Protein AF-K1SC06-F1 (afdb_monomer_lite)

InterPro domains:
  IPR001264 Glycosyl transferase, family 51 [PF00912] (51-113)
  IPR023346 Lysozyme-like domain superfamily [SSF53955] (53-113)
  IPR036950 Transglycosylase domain [G3DSA:1.10.3810.10] (40-113)
  IPR050396 Glycosyltransferase 51/Transpeptidase [PTHR32282] (53-113)

Organism: NCBI:txid408170

Sequence (113 aa):
MKRIRKFLIRSFALAMLAMLVVGGVLGGFGYKMYRDALAEQPLEEKVAEIRADPDYTTLAEIPEIYLDVVVAVEDHRFEQHFGIDLIAIGRAAWNNLTSWSLREGGSTITQQL

Structure (mmCIF, N/CA/C/O backbone):
data_AF-K1SC06-F1
#
_entry.id   AF-K1SC06-F1
#
loop_
_atom_site.group_PDB
_atom_site.id
_atom_site.type_symbol
_atom_site.label_atom_id
_atom_site.label_alt_id
_atom_site.label_comp_id
_atom_site.label_asym_id
_atom_site.label_entity_id
_atom_site.label_seq_id
_atom_site.pdbx_PDB_ins_code
_atom_site.Cartn_x
_atom_site.Cartn_y
_atom_site.Cartn_z
_atom_site.occupancy
_atom_site.B_iso_or_equiv
_atom_site.auth_seq_id
_atom_site.auth_comp_id
_atom_site.auth_asym_id
_atom_site.auth_atom_id
_atom_site.pdbx_PDB_model_num
ATOM 1 N N . MET A 1 1 ? 36.384 14.275 -26.895 1.00 64.94 1 MET A N 1
ATOM 2 C CA . MET A 1 1 ? 35.327 14.842 -26.016 1.00 64.94 1 MET A CA 1
ATOM 3 C C . MET A 1 1 ? 33.914 14.833 -26.626 1.00 64.94 1 MET A C 1
ATOM 5 O O . MET A 1 1 ? 33.036 14.218 -26.037 1.00 64.94 1 MET A O 1
ATOM 9 N N . LYS A 1 2 ? 33.650 15.424 -27.809 1.00 83.19 2 LYS A N 1
ATOM 10 C CA . LYS A 1 2 ? 32.280 15.487 -28.393 1.00 83.19 2 LYS A CA 1
ATOM 11 C C . LYS A 1 2 ? 31.633 14.118 -28.693 1.00 83.19 2 LYS A C 1
ATOM 13 O O . LYS A 1 2 ? 30.430 13.973 -28.504 1.00 83.19 2 LYS A O 1
ATOM 18 N N . ARG A 1 3 ? 32.411 13.122 -29.145 1.00 88.62 3 ARG A N 1
ATOM 19 C CA . ARG A 1 3 ? 31.917 11.750 -29.403 1.00 88.62 3 ARG A CA 1
ATOM 20 C C . ARG A 1 3 ? 31.528 11.020 -28.110 1.00 88.62 3 ARG A C 1
ATOM 22 O O . ARG A 1 3 ? 30.440 10.467 -28.052 1.00 88.62 3 ARG A O 1
ATOM 29 N N . ILE A 1 4 ? 32.357 11.127 -27.068 1.00 90.06 4 ILE A N 1
ATOM 30 C CA . ILE A 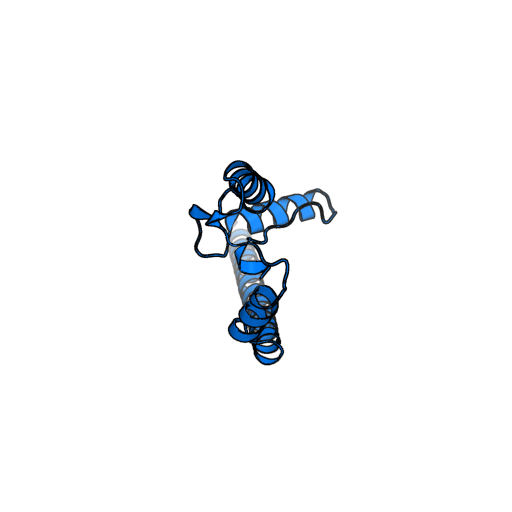1 4 ? 32.093 10.565 -25.731 1.00 90.06 4 ILE A CA 1
ATOM 31 C C . ILE A 1 4 ? 30.830 11.189 -25.126 1.00 90.06 4 ILE A C 1
ATOM 33 O O . ILE A 1 4 ? 29.940 10.470 -24.695 1.00 90.06 4 ILE A O 1
ATOM 37 N N . ARG A 1 5 ? 30.679 12.520 -25.193 1.00 91.69 5 ARG A N 1
ATOM 38 C CA . ARG A 1 5 ? 29.461 13.201 -24.725 1.00 91.69 5 ARG A CA 1
ATOM 39 C C . ARG A 1 5 ? 28.200 12.711 -25.445 1.00 91.69 5 ARG A C 1
ATOM 41 O O . ARG A 1 5 ? 27.192 12.457 -24.804 1.00 91.69 5 ARG A O 1
ATOM 48 N N . LYS A 1 6 ? 28.251 12.562 -26.775 1.00 91.44 6 LYS A N 1
ATOM 49 C CA . LYS A 1 6 ? 27.123 12.021 -27.557 1.00 91.44 6 LYS A CA 1
ATOM 50 C C . LYS A 1 6 ? 26.807 10.573 -27.183 1.00 91.44 6 LYS A C 1
ATOM 52 O O . LYS A 1 6 ? 25.638 10.211 -27.165 1.00 91.44 6 LYS A O 1
ATOM 57 N N . PHE A 1 7 ? 27.827 9.767 -26.901 1.00 94.50 7 PHE A N 1
ATOM 58 C CA . PHE A 1 7 ? 27.651 8.395 -26.437 1.00 94.50 7 PHE A CA 1
ATOM 59 C C . PHE A 1 7 ? 26.956 8.351 -25.068 1.00 94.50 7 PHE A C 1
ATOM 61 O O . PHE A 1 7 ? 25.919 7.709 -24.959 1.00 94.50 7 PHE A O 1
ATOM 68 N N . LEU A 1 8 ? 27.440 9.121 -24.085 1.00 95.38 8 LEU A N 1
ATOM 69 C CA . LEU A 1 8 ? 26.852 9.200 -22.738 1.00 95.38 8 LEU A CA 1
ATOM 70 C C . LEU A 1 8 ? 25.392 9.678 -22.747 1.00 95.38 8 LEU A C 1
ATOM 72 O O . LEU A 1 8 ? 24.544 9.113 -22.065 1.00 95.38 8 LEU A O 1
ATOM 76 N N . ILE A 1 9 ? 25.075 10.701 -23.550 1.00 95.12 9 ILE A N 1
ATOM 77 C CA . ILE A 1 9 ? 23.695 11.198 -23.670 1.00 95.12 9 ILE A CA 1
ATOM 78 C C . ILE A 1 9 ? 22.780 10.117 -24.259 1.00 95.12 9 ILE A C 1
ATOM 80 O O . ILE A 1 9 ? 21.669 9.923 -23.776 1.00 95.12 9 ILE A O 1
ATOM 84 N N . ARG A 1 10 ? 23.241 9.393 -25.287 1.00 95.12 10 ARG A N 1
ATOM 85 C CA . ARG A 1 10 ? 22.459 8.318 -25.916 1.00 95.12 10 ARG A CA 1
ATOM 86 C C . ARG A 1 10 ? 22.252 7.136 -24.977 1.00 95.12 10 ARG A C 1
ATOM 88 O O . ARG A 1 10 ? 21.145 6.615 -24.938 1.00 95.12 10 ARG A O 1
ATOM 95 N N . SER A 1 11 ? 23.274 6.729 -24.221 1.00 95.25 11 SER A N 1
ATOM 96 C CA . SER A 1 11 ? 23.141 5.636 -23.253 1.00 95.25 11 SER A CA 1
ATOM 97 C C . SER A 1 11 ? 22.185 6.001 -22.120 1.00 95.25 11 SER A C 1
ATOM 99 O O . SER A 1 11 ? 21.343 5.188 -21.756 1.00 95.25 11 SER A O 1
ATOM 101 N N . PHE A 1 12 ? 22.258 7.234 -21.608 1.00 96.06 12 PHE A N 1
ATOM 102 C CA . PHE A 1 12 ? 21.318 7.724 -20.599 1.00 96.06 12 PHE A CA 1
ATOM 103 C C . PHE A 1 12 ? 19.880 7.774 -21.131 1.00 96.06 12 PHE A C 1
ATOM 105 O O . PHE A 1 12 ? 18.967 7.267 -20.486 1.00 96.06 12 PHE A O 1
ATOM 112 N N . ALA A 1 13 ? 19.677 8.316 -22.337 1.00 96.19 13 ALA A N 1
ATOM 113 C CA . ALA A 1 13 ? 18.360 8.358 -22.969 1.00 96.19 13 ALA A CA 1
ATOM 114 C C . ALA A 1 13 ? 17.784 6.950 -23.203 1.00 96.19 13 ALA A C 1
ATOM 116 O O . ALA A 1 13 ? 16.602 6.724 -22.955 1.00 96.19 13 ALA A O 1
ATOM 117 N N . LEU A 1 14 ? 18.618 5.992 -23.625 1.00 96.94 14 LEU A N 1
ATOM 118 C CA . LEU A 1 14 ? 18.215 4.594 -23.786 1.00 96.94 14 LEU A CA 1
ATOM 119 C C . LEU A 1 14 ? 17.814 3.965 -22.442 1.00 96.94 14 LEU A C 1
ATOM 121 O O . LEU A 1 14 ? 16.801 3.277 -22.377 1.00 96.94 14 LEU A O 1
ATOM 125 N N . ALA A 1 15 ? 18.569 4.227 -21.372 1.00 96.31 15 ALA A N 1
ATOM 126 C CA . ALA A 1 15 ? 18.247 3.735 -20.033 1.00 96.31 15 ALA A CA 1
ATOM 127 C C . ALA A 1 15 ? 16.926 4.320 -19.506 1.00 96.31 15 ALA A C 1
ATOM 129 O O . ALA A 1 15 ? 16.112 3.587 -18.949 1.00 96.31 15 ALA A O 1
ATOM 130 N N . MET A 1 16 ? 16.672 5.614 -19.730 1.00 96.56 16 MET A N 1
ATOM 131 C CA . MET A 1 16 ? 15.387 6.236 -19.393 1.00 96.56 16 MET A CA 1
ATOM 132 C C . MET A 1 16 ? 14.228 5.643 -20.195 1.00 96.56 16 MET A C 1
ATOM 134 O O . MET A 1 16 ? 13.182 5.353 -19.622 1.00 96.56 16 MET A O 1
ATOM 138 N N . LEU A 1 17 ? 14.415 5.416 -21.498 1.00 97.25 17 LEU A N 1
ATOM 139 C CA . LEU A 1 17 ? 13.404 4.763 -22.329 1.00 97.25 17 LEU A CA 1
ATOM 140 C C . LEU A 1 17 ? 13.113 3.343 -21.832 1.00 97.25 17 LEU A C 1
ATOM 142 O O . LEU A 1 17 ? 11.953 2.966 -21.716 1.00 97.25 17 LEU A O 1
ATOM 146 N N . ALA A 1 18 ? 14.150 2.576 -21.491 1.00 96.69 18 ALA A N 1
ATOM 147 C CA . ALA A 1 18 ? 13.989 1.243 -20.925 1.00 96.69 18 ALA A CA 1
ATOM 148 C C . ALA A 1 18 ? 13.220 1.281 -19.594 1.00 96.69 18 ALA A C 1
ATOM 150 O O . ALA A 1 18 ? 12.289 0.501 -19.421 1.00 96.69 18 ALA A O 1
ATOM 151 N N . MET A 1 19 ? 13.539 2.217 -18.691 1.00 95.38 19 MET A N 1
ATOM 152 C CA . MET A 1 19 ? 12.793 2.403 -17.439 1.00 95.38 19 MET A CA 1
ATOM 153 C C . MET A 1 19 ? 11.323 2.756 -17.680 1.00 95.38 19 MET A C 1
ATOM 155 O O . MET A 1 19 ? 10.458 2.207 -17.005 1.00 95.38 19 MET A O 1
ATOM 159 N N . LEU A 1 20 ? 11.021 3.615 -18.659 1.00 96.69 20 LEU A N 1
ATOM 160 C CA . LEU A 1 20 ? 9.640 3.946 -19.023 1.00 96.69 20 LEU A CA 1
ATOM 161 C C . LEU A 1 20 ? 8.884 2.735 -19.576 1.00 96.69 20 LEU A C 1
ATOM 163 O O . LEU A 1 20 ? 7.739 2.510 -19.196 1.00 96.69 20 LEU A O 1
ATOM 167 N N . VAL A 1 21 ? 9.519 1.936 -20.438 1.00 97.31 21 VAL A N 1
ATOM 168 C CA . VAL A 1 21 ? 8.913 0.713 -20.985 1.00 97.31 21 VAL A CA 1
ATOM 169 C C . VAL A 1 21 ? 8.659 -0.301 -19.873 1.00 97.31 21 VAL A C 1
ATOM 171 O O . VAL A 1 21 ? 7.549 -0.812 -19.765 1.00 97.31 21 VAL A O 1
ATOM 174 N N . VAL A 1 22 ? 9.650 -0.559 -19.016 1.00 96.12 22 VAL A N 1
ATOM 175 C CA . VAL A 1 22 ? 9.506 -1.480 -17.878 1.00 96.12 22 VAL A CA 1
ATOM 176 C C . VAL A 1 22 ? 8.420 -0.990 -16.923 1.00 96.12 22 VAL A C 1
ATOM 178 O O . VAL A 1 22 ? 7.546 -1.769 -16.559 1.00 96.12 22 VAL A O 1
ATOM 181 N N . GLY A 1 23 ? 8.418 0.298 -16.572 1.00 93.94 23 GLY A N 1
ATOM 182 C CA . GLY A 1 23 ? 7.386 0.899 -15.728 1.00 93.94 23 GLY A CA 1
ATOM 183 C C . GLY A 1 23 ? 5.988 0.782 -16.337 1.00 93.94 23 GLY A C 1
ATOM 184 O O . GLY A 1 23 ? 5.049 0.415 -15.637 1.00 93.94 23 GLY A O 1
ATOM 185 N N . GLY A 1 24 ? 5.851 1.009 -17.646 1.00 96.56 24 GLY A N 1
ATOM 186 C CA . GLY A 1 24 ? 4.586 0.838 -18.363 1.00 96.56 24 GLY A CA 1
ATOM 187 C C . GLY A 1 24 ? 4.103 -0.614 -18.387 1.00 96.56 24 GLY A C 1
ATOM 188 O O . GLY A 1 24 ? 2.925 -0.870 -18.152 1.00 96.56 24 GLY A O 1
ATOM 189 N N . VAL A 1 25 ? 5.006 -1.572 -18.613 1.00 96.75 25 VAL A N 1
ATOM 190 C CA . VAL A 1 25 ? 4.692 -3.010 -18.592 1.00 96.75 25 VAL A CA 1
ATOM 191 C C . VAL A 1 25 ? 4.266 -3.454 -17.192 1.00 96.75 25 VAL A C 1
ATOM 193 O O . VAL A 1 25 ? 3.212 -4.070 -17.047 1.00 96.75 25 VAL A O 1
ATOM 196 N N . LEU A 1 26 ? 5.039 -3.107 -16.159 1.00 94.44 26 LEU A N 1
ATOM 197 C CA . LEU A 1 26 ? 4.714 -3.430 -14.767 1.00 94.44 26 LEU A CA 1
ATOM 198 C C . LEU A 1 26 ? 3.403 -2.776 -14.327 1.00 94.44 26 LEU A C 1
ATOM 200 O O . LEU A 1 26 ? 2.573 -3.439 -13.715 1.00 94.44 26 LEU A O 1
ATOM 204 N N . GLY A 1 27 ? 3.183 -1.509 -14.688 1.00 94.31 27 GLY A N 1
ATOM 205 C CA . GLY A 1 27 ? 1.932 -0.805 -14.414 1.00 94.31 27 GLY A CA 1
ATOM 206 C C . GLY A 1 27 ? 0.734 -1.450 -15.112 1.00 94.31 27 GLY A C 1
ATOM 207 O O . GLY A 1 27 ? -0.311 -1.625 -14.493 1.00 94.31 27 GLY A O 1
ATOM 208 N N . GLY A 1 28 ? 0.890 -1.872 -16.370 1.00 97.12 28 GLY A N 1
ATOM 209 C CA . GLY A 1 28 ? -0.151 -2.580 -17.118 1.00 97.12 28 GLY A CA 1
ATOM 210 C C . GLY A 1 28 ? -0.506 -3.937 -16.505 1.00 97.12 28 GLY A C 1
ATOM 211 O O . GLY A 1 28 ? -1.686 -4.233 -16.314 1.00 97.12 28 GLY A O 1
ATOM 212 N N . PHE A 1 29 ? 0.498 -4.740 -16.141 1.00 96.94 29 PHE A N 1
ATOM 213 C CA . PHE A 1 29 ? 0.279 -6.009 -15.439 1.00 96.94 29 PHE A CA 1
ATOM 214 C C . PHE A 1 29 ? -0.339 -5.803 -14.054 1.00 96.94 29 PHE A C 1
ATOM 216 O O . PHE A 1 29 ? -1.293 -6.499 -13.714 1.00 96.94 29 PHE A O 1
ATOM 223 N N . GLY A 1 30 ? 0.149 -4.826 -13.287 1.00 93.94 30 GLY A N 1
ATOM 224 C CA . GLY A 1 30 ? -0.395 -4.485 -11.974 1.00 93.94 30 GLY A CA 1
ATOM 225 C C . GLY A 1 30 ? -1.853 -4.036 -12.052 1.00 93.94 30 GLY A C 1
ATOM 226 O O . GLY A 1 30 ? -2.685 -4.506 -11.282 1.00 93.94 30 GLY A O 1
ATOM 227 N N . TYR A 1 31 ? -2.197 -3.199 -13.034 1.00 95.38 31 TYR A N 1
ATOM 228 C CA . TYR A 1 31 ? -3.579 -2.777 -13.257 1.00 95.38 31 TYR A CA 1
ATOM 229 C C . TYR A 1 31 ? -4.484 -3.944 -13.662 1.00 95.38 31 TYR A C 1
ATOM 231 O O . TYR A 1 31 ? -5.602 -4.046 -13.161 1.00 95.38 31 TYR A O 1
ATOM 239 N N . LYS A 1 32 ? -4.008 -4.855 -14.524 1.00 97.44 32 LYS A N 1
ATOM 240 C CA . LYS A 1 32 ? -4.756 -6.071 -14.865 1.00 97.44 32 LYS A CA 1
ATOM 241 C C . LYS A 1 32 ? -5.001 -6.938 -13.628 1.00 97.44 32 LYS A C 1
ATOM 243 O O . LYS A 1 32 ? -6.137 -7.325 -13.402 1.00 97.44 32 LYS A O 1
ATOM 248 N N . MET A 1 33 ? -3.974 -7.175 -12.814 1.00 95.12 33 MET A N 1
ATOM 249 C CA . MET A 1 33 ? -4.089 -7.941 -11.568 1.00 95.12 33 MET A CA 1
ATOM 250 C C . MET A 1 33 ? -5.108 -7.315 -10.606 1.00 95.12 33 MET A C 1
ATOM 252 O O . MET A 1 33 ? -5.965 -8.019 -10.090 1.00 95.12 33 MET A O 1
ATOM 256 N N . TYR A 1 34 ? -5.064 -5.993 -10.422 1.00 92.56 34 TYR A N 1
ATOM 257 C CA . TYR A 1 34 ? -6.043 -5.259 -9.615 1.00 92.56 34 TYR A CA 1
ATOM 258 C C . TYR A 1 34 ? -7.477 -5.416 -10.146 1.00 92.56 34 TYR A C 1
ATOM 260 O O . TYR A 1 34 ? -8.409 -5.662 -9.384 1.00 92.56 34 TYR A O 1
ATOM 268 N N . ARG A 1 35 ? -7.662 -5.295 -11.465 1.00 95.88 35 ARG A N 1
ATOM 269 C CA . ARG A 1 35 ? -8.974 -5.444 -12.111 1.00 95.88 35 ARG A CA 1
ATOM 270 C C . ARG A 1 35 ? -9.515 -6.865 -12.005 1.00 95.88 35 ARG A C 1
ATOM 272 O O . ARG A 1 35 ? -10.710 -7.017 -11.778 1.00 95.88 35 ARG A O 1
ATOM 279 N N . ASP A 1 36 ? -8.653 -7.860 -12.181 1.00 96.69 36 ASP A N 1
ATOM 280 C CA . ASP A 1 36 ? -9.014 -9.271 -12.073 1.00 96.69 36 ASP A CA 1
ATOM 281 C C . ASP A 1 36 ? -9.401 -9.600 -10.614 1.00 96.69 36 ASP A C 1
ATOM 283 O O . ASP A 1 36 ? -10.456 -10.188 -10.395 1.00 96.69 36 ASP A O 1
ATOM 287 N N . ALA A 1 37 ? -8.646 -9.108 -9.620 1.00 94.00 37 ALA A N 1
ATOM 288 C CA . ALA A 1 37 ? -8.957 -9.286 -8.196 1.00 94.00 37 ALA A CA 1
ATOM 289 C C . ALA A 1 37 ? -10.319 -8.687 -7.802 1.00 94.00 37 ALA A C 1
ATOM 291 O O . ALA A 1 37 ? -11.117 -9.351 -7.151 1.00 94.00 37 ALA A O 1
ATOM 292 N N . LEU A 1 38 ? -10.631 -7.470 -8.262 1.00 94.38 38 LEU A N 1
ATOM 293 C CA . LEU A 1 38 ? -11.941 -6.850 -8.019 1.00 94.38 38 LEU A CA 1
ATOM 294 C C . LEU A 1 38 ? -13.098 -7.524 -8.765 1.00 94.38 38 LEU A C 1
ATOM 296 O O . LEU A 1 38 ? -14.250 -7.386 -8.360 1.00 94.38 38 LEU A O 1
ATOM 300 N N . ALA A 1 39 ? -12.820 -8.186 -9.889 1.00 95.81 39 ALA A N 1
ATOM 301 C CA . ALA A 1 39 ? -13.833 -8.937 -10.621 1.00 95.81 39 ALA A CA 1
ATOM 302 C C . ALA A 1 39 ? -14.146 -10.276 -9.940 1.00 95.81 39 ALA A C 1
ATOM 304 O O . ALA A 1 39 ? -15.282 -10.738 -10.011 1.00 95.81 39 ALA A O 1
ATOM 305 N N . GLU A 1 40 ? -13.145 -10.888 -9.307 1.00 95.88 40 GLU A N 1
ATOM 306 C CA . GLU A 1 40 ? -13.296 -12.114 -8.525 1.00 95.88 40 GLU A CA 1
ATOM 307 C C . GLU A 1 40 ? -13.962 -11.843 -7.174 1.00 95.88 40 GLU A C 1
ATOM 309 O O . GLU A 1 40 ? -14.871 -12.572 -6.783 1.00 95.88 40 GLU A O 1
ATOM 314 N N . GLN A 1 41 ? -13.556 -10.769 -6.497 1.00 94.38 41 GLN A N 1
ATOM 315 C CA . GLN A 1 41 ? -14.106 -10.365 -5.213 1.00 94.38 41 GLN A CA 1
ATOM 316 C C . GLN A 1 41 ? -14.360 -8.850 -5.187 1.00 94.38 41 GLN A C 1
ATOM 318 O O . GLN A 1 41 ? -13.436 -8.062 -4.961 1.00 94.38 41 GLN A O 1
ATOM 323 N N . PRO A 1 42 ? -15.614 -8.416 -5.409 1.00 95.88 42 PRO A N 1
ATOM 324 C CA . PRO A 1 42 ? -15.987 -7.016 -5.279 1.00 95.88 42 PRO A CA 1
ATOM 325 C C . PRO A 1 42 ? -15.736 -6.498 -3.859 1.00 95.88 42 PRO A C 1
ATOM 327 O O . PRO A 1 42 ? -16.032 -7.173 -2.868 1.00 95.88 42 PRO A O 1
ATOM 330 N N . LEU A 1 43 ? -15.236 -5.267 -3.754 1.00 92.94 43 LEU A N 1
ATOM 331 C CA . LEU A 1 43 ? -14.890 -4.655 -2.470 1.00 92.94 43 LEU A CA 1
ATOM 332 C C . LEU A 1 43 ? -16.110 -4.540 -1.549 1.00 92.94 43 LEU A C 1
ATOM 334 O O . LEU A 1 43 ? -16.021 -4.795 -0.351 1.00 92.94 43 LEU A O 1
ATOM 338 N N . GLU A 1 44 ? -17.263 -4.180 -2.104 1.00 95.00 44 GLU A N 1
ATOM 339 C CA . GLU A 1 44 ? -18.511 -4.036 -1.360 1.00 95.00 44 GLU A CA 1
ATOM 340 C C . GLU A 1 44 ? -18.948 -5.361 -0.732 1.00 95.00 44 GLU A C 1
ATOM 342 O O . GLU A 1 44 ? -19.422 -5.381 0.404 1.00 95.00 44 GLU A O 1
ATOM 347 N N . GLU A 1 45 ? -18.752 -6.465 -1.453 1.00 95.88 45 GLU A N 1
ATOM 348 C CA . GLU A 1 45 ? -19.064 -7.808 -0.972 1.00 95.88 45 GLU A CA 1
ATOM 349 C C . GLU A 1 45 ? -18.091 -8.231 0.128 1.00 95.88 45 GLU A C 1
ATOM 351 O O . GLU A 1 45 ? -18.533 -8.702 1.174 1.00 95.88 45 GLU A O 1
ATOM 356 N N . LYS A 1 46 ? -16.789 -7.963 -0.035 1.00 94.50 46 LYS A N 1
ATOM 357 C CA . LYS A 1 46 ? -15.799 -8.246 1.013 1.00 94.50 46 LYS A CA 1
ATOM 358 C C . LYS A 1 46 ? -16.049 -7.440 2.285 1.00 94.50 46 LYS A C 1
ATOM 360 O O . LYS A 1 46 ? -15.975 -7.971 3.391 1.00 94.50 46 LYS A O 1
ATOM 365 N N . VAL A 1 47 ? -16.410 -6.168 2.153 1.00 94.94 47 VAL A N 1
ATOM 366 C CA . VAL A 1 47 ? -16.779 -5.330 3.302 1.00 94.94 47 VAL A CA 1
ATOM 367 C C . VAL A 1 47 ? -18.054 -5.845 3.973 1.00 94.94 47 VAL A C 1
ATOM 369 O O . VAL A 1 47 ? -18.128 -5.855 5.202 1.00 94.94 47 VAL A O 1
ATOM 372 N N . ALA A 1 48 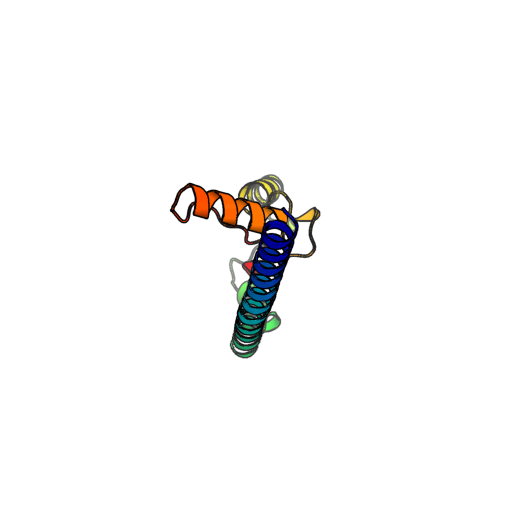? -19.051 -6.280 3.199 1.00 96.12 48 ALA A N 1
ATOM 373 C CA . ALA A 1 48 ? -20.270 -6.868 3.747 1.00 96.12 48 ALA A CA 1
ATOM 374 C C . ALA A 1 48 ? -19.989 -8.189 4.482 1.00 96.12 48 ALA A C 1
ATOM 376 O O . ALA A 1 48 ? -20.524 -8.389 5.569 1.00 96.12 48 ALA A O 1
ATOM 377 N N . GLU A 1 49 ? -19.116 -9.038 3.933 1.00 95.56 49 GLU A N 1
ATOM 378 C CA . GLU A 1 49 ? -18.647 -10.282 4.553 1.00 95.56 49 GLU A CA 1
ATOM 379 C C . GLU A 1 49 ? -17.983 -10.009 5.911 1.00 95.56 49 GLU A C 1
ATOM 381 O O . GLU A 1 49 ? -18.398 -10.579 6.915 1.00 95.56 49 GLU A O 1
ATOM 386 N N . ILE A 1 50 ? -17.018 -9.081 5.970 1.00 95.25 50 ILE A N 1
ATOM 387 C CA . ILE A 1 50 ? -16.310 -8.721 7.215 1.00 95.25 50 ILE A CA 1
ATOM 388 C C . ILE A 1 50 ? -17.279 -8.176 8.271 1.00 95.25 50 ILE A C 1
ATOM 390 O O . ILE A 1 50 ? -17.163 -8.495 9.450 1.00 95.25 50 ILE A O 1
ATOM 394 N N . ARG A 1 51 ? -18.248 -7.352 7.860 1.00 96.06 51 ARG A N 1
ATOM 395 C CA . ARG A 1 51 ? -19.248 -6.768 8.771 1.00 96.06 51 ARG A CA 1
ATOM 396 C C . ARG A 1 51 ? -20.319 -7.755 9.225 1.00 96.06 51 ARG A C 1
ATOM 398 O O . ARG A 1 51 ? -21.039 -7.450 10.171 1.00 96.06 51 ARG A O 1
ATOM 405 N N . ALA A 1 52 ? -20.472 -8.879 8.531 1.00 97.12 52 ALA A N 1
ATOM 406 C CA . ALA A 1 52 ? -21.405 -9.932 8.909 1.00 97.12 52 ALA A CA 1
ATOM 407 C C . ALA A 1 52 ? -20.834 -10.865 9.992 1.00 97.12 52 ALA A C 1
ATOM 409 O O . ALA A 1 52 ? -21.587 -11.675 10.535 1.00 97.12 52 ALA A O 1
ATOM 410 N N . ASP A 1 53 ? -19.537 -10.759 10.305 1.00 97.19 53 ASP A N 1
ATOM 411 C CA . ASP A 1 53 ? -18.908 -11.511 11.387 1.00 97.19 53 ASP A CA 1
ATOM 412 C C . ASP A 1 53 ? -19.553 -11.145 12.744 1.00 97.19 53 ASP A C 1
ATOM 414 O O . ASP A 1 53 ? -19.641 -9.957 13.071 1.00 97.19 53 ASP A O 1
ATOM 418 N N . PRO A 1 54 ? -20.027 -12.123 13.543 1.00 96.00 54 PRO A N 1
ATOM 419 C CA . PRO A 1 54 ? -20.598 -11.865 14.865 1.00 96.00 54 PRO A CA 1
ATOM 420 C C . PRO A 1 54 ? -19.662 -11.129 15.833 1.00 96.00 54 PRO A C 1
ATOM 422 O O . PRO A 1 54 ? -20.156 -10.434 16.721 1.00 96.00 54 PRO A O 1
ATOM 425 N N . ASP A 1 55 ? -18.346 -11.265 15.658 1.00 96.50 55 ASP A N 1
ATOM 426 C CA . ASP A 1 55 ? -17.315 -10.618 16.475 1.00 96.50 55 ASP A CA 1
ATOM 427 C C . ASP A 1 55 ? -16.830 -9.286 15.856 1.00 96.50 55 ASP A C 1
ATOM 429 O O . ASP A 1 55 ? -15.865 -8.674 16.332 1.00 96.50 55 ASP A O 1
ATOM 433 N N . TYR A 1 56 ? -17.495 -8.794 14.800 1.00 96.44 56 TYR A N 1
ATOM 434 C CA . TYR A 1 56 ? -17.178 -7.505 14.188 1.00 96.44 56 TYR A CA 1
ATOM 435 C C . TYR A 1 56 ? -17.318 -6.362 15.200 1.00 96.44 56 TYR A C 1
ATOM 437 O O . TYR A 1 56 ? -18.382 -6.118 15.767 1.00 96.44 56 TYR A O 1
ATOM 445 N N . THR A 1 57 ? -16.230 -5.615 15.379 1.00 95.75 57 THR A N 1
ATOM 446 C CA . THR A 1 57 ? -16.161 -4.458 16.275 1.00 95.75 57 THR A CA 1
ATOM 447 C C . THR A 1 57 ? -16.095 -3.177 15.453 1.00 95.75 57 THR A C 1
ATOM 449 O O . THR A 1 57 ? -15.312 -3.070 14.503 1.00 95.75 57 THR A O 1
ATOM 452 N N . THR A 1 58 ? -16.905 -2.181 15.805 1.00 95.69 58 THR A N 1
ATOM 453 C CA . THR A 1 58 ? -16.874 -0.887 15.114 1.00 95.69 58 THR A CA 1
ATOM 454 C C . THR A 1 58 ? -15.656 -0.067 15.540 1.00 95.69 58 THR A C 1
ATOM 456 O O . THR A 1 58 ? -15.168 -0.193 16.659 1.00 95.69 58 THR A O 1
ATOM 459 N N . LEU A 1 59 ? -15.184 0.846 14.684 1.00 94.00 59 LEU A N 1
ATOM 460 C CA . LEU A 1 59 ? -14.043 1.717 15.016 1.00 94.00 59 LEU A CA 1
ATOM 461 C C . LEU A 1 59 ? -14.240 2.515 16.319 1.00 94.00 59 LEU A C 1
ATOM 463 O O . LEU A 1 59 ? -13.267 2.783 17.009 1.00 94.00 59 LEU A O 1
ATOM 467 N N . ALA A 1 60 ? -15.481 2.876 16.665 1.00 95.88 60 ALA A N 1
ATOM 468 C CA . ALA A 1 60 ? -15.795 3.635 17.878 1.00 95.88 60 ALA A CA 1
ATOM 469 C C . ALA A 1 60 ? -15.671 2.807 19.171 1.00 95.88 60 ALA A C 1
ATOM 471 O O . ALA A 1 60 ? -15.541 3.374 20.253 1.00 95.88 60 ALA A O 1
ATOM 472 N N . GLU A 1 61 ? -15.733 1.480 19.065 1.00 96.56 61 GLU A N 1
ATOM 473 C CA . GLU A 1 61 ? -15.587 0.552 20.192 1.00 96.56 61 GLU A CA 1
ATOM 474 C C . GLU A 1 61 ? -14.124 0.140 20.409 1.00 96.56 61 GLU A C 1
ATOM 476 O O . GLU A 1 61 ? -13.777 -0.399 21.461 1.00 96.56 61 GLU A O 1
ATOM 481 N N . ILE A 1 62 ? -13.254 0.416 19.433 1.00 96.19 62 ILE A N 1
ATOM 482 C CA . ILE A 1 62 ? -11.823 0.144 19.521 1.00 96.19 62 ILE A CA 1
ATOM 483 C C . ILE A 1 62 ? -11.152 1.247 20.356 1.00 96.19 62 ILE A C 1
ATOM 485 O O . ILE A 1 62 ? -11.341 2.432 20.074 1.00 96.19 62 ILE A O 1
ATOM 489 N N . PRO A 1 63 ? -10.331 0.896 21.365 1.00 97.50 63 PRO A N 1
ATOM 490 C CA . PRO A 1 63 ? -9.554 1.880 22.108 1.00 97.50 63 PRO A CA 1
ATOM 491 C C . PRO A 1 63 ? -8.663 2.714 21.180 1.00 97.50 63 PRO A C 1
ATOM 493 O O . PRO A 1 63 ? -7.931 2.156 20.367 1.00 97.50 63 PRO A O 1
ATOM 496 N N . GLU A 1 64 ? -8.656 4.036 21.355 1.00 96.44 64 GLU A N 1
ATOM 497 C CA . GLU A 1 64 ? -7.878 4.969 20.519 1.00 96.44 64 GLU A CA 1
ATOM 498 C C . GLU A 1 64 ? -6.392 4.586 20.439 1.00 96.44 64 GLU A C 1
ATOM 500 O O . GLU A 1 64 ? -5.823 4.521 19.354 1.00 96.44 64 GLU A O 1
ATOM 505 N N . ILE A 1 65 ? -5.803 4.169 21.566 1.00 97.44 65 ILE A N 1
ATOM 506 C CA . ILE A 1 65 ? -4.413 3.694 21.620 1.00 97.44 65 ILE A CA 1
ATOM 507 C C . ILE A 1 65 ? -4.132 2.524 20.666 1.00 97.44 65 ILE A C 1
ATOM 509 O O . ILE A 1 65 ? -3.019 2.385 20.169 1.00 97.44 65 ILE A O 1
ATOM 513 N N . TYR A 1 66 ? -5.119 1.665 20.409 1.00 96.75 66 TYR A N 1
ATOM 514 C CA . TYR A 1 66 ? -4.960 0.559 19.473 1.00 96.75 66 TYR A CA 1
ATOM 515 C C . TYR A 1 66 ? -4.909 1.075 18.033 1.00 96.75 66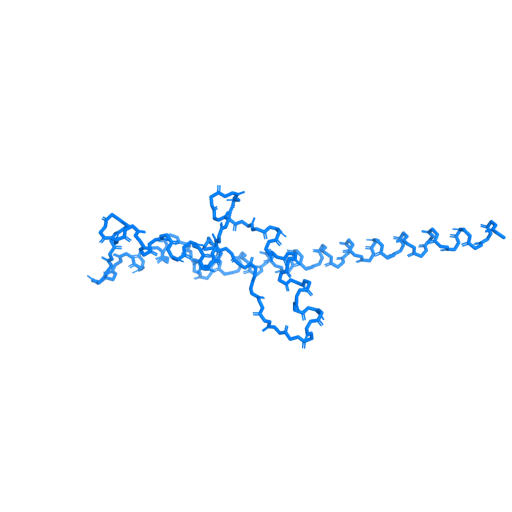 TYR A C 1
ATOM 517 O O . TYR A 1 66 ? -4.025 0.672 17.279 1.00 96.75 66 TYR A O 1
ATOM 525 N N . LEU A 1 67 ? -5.809 1.997 17.671 1.00 95.31 67 LEU A N 1
ATOM 526 C CA . LEU A 1 67 ? -5.814 2.636 16.351 1.00 95.31 67 LEU A CA 1
ATOM 527 C C . LEU A 1 67 ? -4.495 3.373 16.099 1.00 95.31 67 LEU A C 1
ATOM 529 O O . LEU A 1 67 ? -3.873 3.166 15.058 1.00 95.31 67 LEU A O 1
ATOM 533 N N . ASP A 1 68 ? -4.026 4.140 17.083 1.00 96.06 68 ASP A N 1
ATOM 534 C CA . ASP A 1 68 ? -2.759 4.869 17.009 1.00 96.06 68 ASP A CA 1
ATOM 535 C C . ASP A 1 68 ? -1.568 3.934 16.783 1.00 96.06 68 ASP A C 1
ATOM 537 O O . ASP A 1 68 ? -0.696 4.222 15.964 1.00 96.06 68 ASP A O 1
ATOM 541 N N . VAL A 1 69 ? -1.523 2.797 17.487 1.00 97.19 69 VAL A N 1
ATOM 542 C CA . VAL A 1 69 ? -0.444 1.811 17.337 1.00 97.19 69 VAL A CA 1
ATOM 543 C C . VAL A 1 69 ? -0.492 1.142 15.966 1.00 97.19 69 VAL A C 1
ATOM 545 O O . VAL A 1 69 ? 0.556 1.003 15.337 1.00 97.19 69 VAL A O 1
ATOM 548 N N . VAL A 1 70 ? -1.676 0.753 15.482 1.00 96.00 70 VAL A N 1
ATOM 549 C CA . VAL A 1 70 ? -1.821 0.145 14.149 1.00 96.00 70 VAL A CA 1
ATOM 550 C C . VAL A 1 70 ? -1.365 1.122 13.070 1.00 96.00 70 VAL A C 1
ATOM 552 O O . VAL A 1 70 ? -0.532 0.757 12.244 1.00 96.00 70 VAL A O 1
ATOM 555 N N . VAL A 1 71 ? -1.826 2.376 13.117 1.00 96.31 71 VAL A N 1
ATOM 556 C CA . VAL A 1 71 ? -1.375 3.416 12.183 1.00 96.31 71 VAL A CA 1
ATOM 557 C C . VAL A 1 71 ? 0.132 3.629 12.318 1.00 96.31 71 VAL A C 1
ATOM 559 O O . VAL A 1 71 ? 0.836 3.605 11.320 1.00 96.31 71 VAL A O 1
ATOM 562 N N . ALA A 1 72 ? 0.681 3.754 13.526 1.00 95.88 72 ALA A N 1
ATOM 563 C CA . ALA A 1 72 ? 2.114 3.991 13.710 1.00 95.88 72 ALA A CA 1
ATOM 564 C C . ALA A 1 72 ? 3.012 2.855 13.183 1.00 95.88 72 ALA A C 1
ATOM 566 O O . ALA A 1 72 ? 4.127 3.130 12.733 1.00 95.88 72 ALA A O 1
ATOM 567 N N . VAL A 1 73 ? 2.558 1.599 13.253 1.00 94.38 73 VAL A N 1
ATOM 568 C CA . VAL A 1 73 ? 3.345 0.417 12.860 1.00 94.38 73 VAL A CA 1
ATOM 569 C C . VAL A 1 73 ? 3.150 0.058 11.389 1.00 94.38 73 VAL A C 1
ATOM 571 O O . VAL A 1 73 ? 4.139 -0.143 10.684 1.00 94.38 73 VAL A O 1
ATOM 574 N N . GLU A 1 74 ? 1.904 -0.015 10.924 1.00 95.38 74 GLU A N 1
ATOM 575 C CA . GLU A 1 74 ? 1.582 -0.471 9.568 1.00 95.38 74 GLU A CA 1
ATOM 576 C C . GLU A 1 74 ? 1.688 0.662 8.546 1.00 95.38 74 GLU A C 1
ATOM 578 O O . GLU A 1 74 ? 2.173 0.461 7.434 1.00 95.38 74 GLU A O 1
ATOM 583 N N . ASP A 1 75 ? 1.267 1.873 8.922 1.00 96.88 75 ASP A N 1
ATOM 584 C CA . ASP A 1 75 ? 1.133 2.988 7.989 1.00 96.88 75 ASP A CA 1
ATOM 585 C C . ASP A 1 75 ? 1.288 4.356 8.675 1.00 96.88 75 ASP A C 1
ATOM 587 O O . ASP A 1 75 ? 0.361 5.155 8.786 1.00 96.88 75 ASP A O 1
ATOM 591 N N . HIS A 1 76 ? 2.497 4.647 9.167 1.00 95.19 76 HIS A N 1
ATOM 592 C CA . HIS A 1 76 ? 2.793 5.868 9.940 1.00 95.19 76 HIS A CA 1
ATOM 593 C C . HIS A 1 76 ? 2.478 7.198 9.219 1.00 95.19 76 HIS A C 1
ATOM 595 O O . HIS A 1 76 ? 2.569 8.271 9.822 1.00 95.19 76 HIS A O 1
ATOM 601 N N . ARG A 1 77 ? 2.164 7.152 7.917 1.00 95.50 77 ARG A N 1
ATOM 602 C CA . ARG A 1 77 ? 1.794 8.297 7.076 1.00 95.50 77 ARG A CA 1
ATOM 603 C C . ARG A 1 77 ? 0.389 8.170 6.496 1.00 95.50 77 ARG A C 1
ATOM 605 O O . ARG A 1 77 ? 0.080 8.915 5.568 1.00 95.50 77 ARG A O 1
ATOM 612 N N . PHE A 1 78 ? -0.452 7.325 7.086 1.00 96.25 78 PHE A N 1
ATOM 613 C CA . PHE A 1 78 ? -1.810 7.029 6.640 1.00 96.25 78 PHE A CA 1
ATOM 614 C C . PHE A 1 78 ? -2.601 8.286 6.240 1.00 96.25 78 PHE A C 1
ATOM 616 O O . PHE A 1 78 ? -3.084 8.403 5.115 1.00 96.25 78 PHE A O 1
ATOM 623 N N . GLU A 1 79 ? -2.619 9.292 7.118 1.00 95.50 79 GLU A N 1
ATOM 624 C CA . GLU A 1 79 ? -3.341 10.562 6.924 1.00 95.50 79 GLU A CA 1
ATOM 625 C C . GLU A 1 79 ? -2.685 11.524 5.908 1.00 95.50 79 GLU A C 1
ATOM 627 O O . GLU A 1 79 ? -3.222 12.582 5.584 1.00 95.50 79 GLU A O 1
ATOM 632 N N . GLN A 1 80 ? -1.489 11.205 5.409 1.00 96.75 80 GLN A N 1
ATOM 633 C CA . GLN A 1 80 ? -0.695 12.063 4.520 1.00 96.75 80 GLN A CA 1
ATOM 634 C C . GLN A 1 80 ? -0.738 11.614 3.055 1.00 96.75 80 GLN A C 1
ATOM 636 O O . GLN A 1 80 ? -0.074 12.222 2.207 1.00 96.75 80 GLN A O 1
ATOM 641 N N . HIS A 1 81 ? -1.474 10.547 2.741 1.00 95.94 81 HIS A N 1
ATOM 642 C CA . HIS A 1 81 ? -1.541 9.987 1.397 1.00 95.94 81 HIS A CA 1
ATOM 643 C C . HIS A 1 81 ? -2.939 9.486 1.029 1.00 95.94 81 HIS A C 1
ATOM 645 O O . HIS A 1 81 ? -3.772 9.184 1.873 1.00 95.94 81 HIS A O 1
ATOM 651 N N . PHE A 1 82 ? -3.184 9.329 -0.267 1.00 95.19 82 PHE A N 1
ATOM 652 C CA . PHE A 1 82 ? -4.483 8.946 -0.829 1.00 95.19 82 PHE A CA 1
ATOM 653 C C . PHE A 1 82 ? -4.618 7.422 -1.028 1.00 95.19 82 PHE A C 1
ATOM 655 O O . PHE A 1 82 ? -5.105 6.958 -2.056 1.00 95.19 82 PHE A O 1
ATOM 662 N N . GLY A 1 83 ? -4.129 6.635 -0.066 1.00 93.12 83 GLY A N 1
ATOM 663 C CA . GLY A 1 83 ? -4.145 5.166 -0.100 1.00 93.12 83 GLY A CA 1
ATOM 664 C C . GLY A 1 83 ? -2.956 4.515 -0.816 1.00 93.12 83 GLY A C 1
ATOM 665 O O . GLY A 1 83 ? -2.833 3.295 -0.796 1.00 93.12 83 GLY A O 1
ATOM 666 N N . ILE A 1 84 ? -2.046 5.294 -1.409 1.00 94.88 84 ILE A N 1
ATOM 667 C CA . ILE A 1 84 ? -0.761 4.807 -1.937 1.00 94.88 84 ILE A CA 1
ATOM 668 C C . ILE A 1 84 ? 0.356 5.707 -1.416 1.00 94.88 84 ILE A C 1
ATOM 670 O O . ILE A 1 84 ? 0.373 6.906 -1.706 1.00 94.88 84 ILE A O 1
ATOM 674 N N . ASP A 1 85 ? 1.331 5.121 -0.720 1.00 96.81 85 ASP A N 1
ATOM 675 C CA . ASP A 1 85 ? 2.507 5.844 -0.243 1.00 96.81 85 ASP A CA 1
ATOM 676 C C . ASP A 1 85 ? 3.743 5.611 -1.129 1.00 96.81 85 ASP A C 1
ATOM 678 O O . ASP A 1 85 ? 4.510 4.661 -0.956 1.00 96.81 85 ASP A O 1
ATOM 682 N N . LEU A 1 86 ? 4.004 6.548 -2.045 1.00 95.38 86 LEU A N 1
ATOM 683 C CA . LEU A 1 86 ? 5.195 6.510 -2.902 1.00 95.38 86 LEU A CA 1
ATOM 684 C C . LEU A 1 86 ? 6.518 6.596 -2.121 1.00 95.38 86 LEU A C 1
ATOM 686 O O . LEU A 1 86 ? 7.529 6.060 -2.580 1.00 95.38 86 LEU A O 1
ATOM 690 N N . ILE A 1 87 ? 6.535 7.254 -0.958 1.00 96.62 87 ILE A N 1
ATOM 691 C CA . ILE A 1 87 ? 7.744 7.369 -0.133 1.00 96.62 87 ILE A CA 1
ATOM 692 C C . ILE A 1 87 ? 8.011 6.038 0.569 1.00 96.62 87 ILE A C 1
ATOM 694 O O . ILE A 1 87 ? 9.150 5.570 0.549 1.00 96.62 87 ILE A O 1
ATOM 698 N N . ALA A 1 88 ? 6.982 5.394 1.133 1.00 96.00 88 ALA A N 1
ATOM 699 C CA . ALA A 1 88 ? 7.126 4.074 1.746 1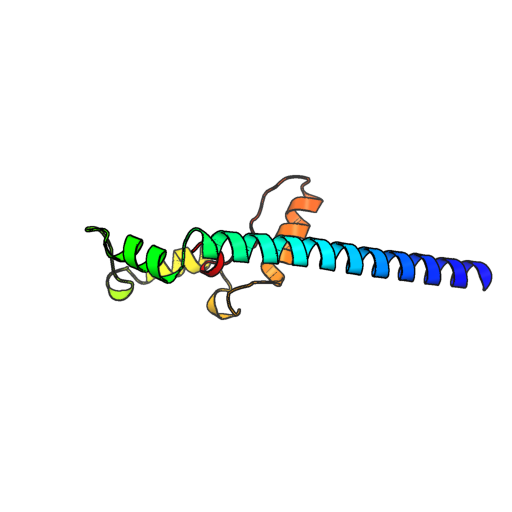.00 96.00 88 ALA A CA 1
ATOM 700 C C . ALA A 1 88 ? 7.540 3.013 0.719 1.00 96.00 88 ALA A C 1
ATOM 702 O O . ALA A 1 88 ? 8.458 2.240 0.990 1.00 96.00 88 ALA A O 1
ATOM 703 N N . ILE A 1 89 ? 6.947 3.025 -0.482 1.00 95.00 89 ILE A N 1
ATOM 704 C CA . ILE A 1 89 ? 7.344 2.144 -1.592 1.00 95.00 89 ILE A CA 1
ATOM 705 C C . ILE A 1 89 ? 8.816 2.365 -1.958 1.00 95.00 89 ILE A C 1
ATOM 707 O O . ILE A 1 89 ? 9.576 1.403 -2.070 1.00 95.00 89 ILE A O 1
ATOM 711 N N . GLY A 1 90 ? 9.243 3.623 -2.112 1.00 95.88 90 GLY A N 1
ATOM 712 C CA . GLY A 1 90 ? 10.631 3.961 -2.431 1.00 95.88 90 GLY A CA 1
ATOM 713 C C . GLY A 1 90 ? 11.617 3.512 -1.348 1.00 95.88 90 GLY A C 1
ATOM 714 O O . GLY A 1 90 ? 12.635 2.892 -1.666 1.00 95.88 90 GLY A O 1
ATOM 715 N N . ARG A 1 91 ? 11.296 3.768 -0.072 1.00 96.38 91 ARG A N 1
ATOM 716 C CA . ARG A 1 91 ? 12.075 3.310 1.091 1.00 96.38 91 ARG A CA 1
ATOM 717 C C . ARG A 1 91 ? 12.203 1.789 1.099 1.00 96.38 91 ARG A C 1
ATOM 719 O O . ARG A 1 91 ? 13.318 1.280 1.169 1.00 96.38 91 ARG A O 1
ATOM 726 N N . ALA A 1 92 ? 11.081 1.077 0.996 1.00 96.19 92 ALA A N 1
ATOM 727 C CA . ALA A 1 92 ? 11.050 -0.379 1.032 1.00 96.19 92 ALA A CA 1
ATOM 728 C C . ALA A 1 92 ? 11.849 -0.982 -0.131 1.00 96.19 92 ALA A C 1
ATOM 730 O O . ALA A 1 92 ? 12.665 -1.878 0.075 1.00 96.19 92 ALA A O 1
ATOM 731 N N . ALA A 1 93 ? 11.692 -0.446 -1.346 1.00 94.94 93 ALA A N 1
ATOM 732 C CA . ALA A 1 93 ? 12.467 -0.873 -2.507 1.00 94.94 93 ALA A CA 1
ATOM 733 C C . ALA A 1 93 ? 13.976 -0.670 -2.291 1.00 94.94 93 ALA A C 1
ATOM 735 O O . ALA A 1 93 ? 14.765 -1.575 -2.567 1.00 94.94 93 ALA A O 1
ATOM 736 N N . TRP A 1 94 ? 14.379 0.487 -1.757 1.00 96.75 94 TRP A N 1
ATOM 737 C CA . TRP A 1 94 ? 15.778 0.781 -1.450 1.00 96.75 94 TRP A CA 1
ATOM 738 C C . TRP A 1 94 ? 16.353 -0.165 -0.390 1.00 96.75 94 TRP A C 1
ATOM 740 O O . TRP A 1 94 ? 17.409 -0.763 -0.604 1.00 96.75 94 TRP A O 1
ATOM 750 N N . ASN A 1 95 ? 15.657 -0.344 0.732 1.00 96.88 95 ASN A N 1
ATOM 751 C CA . ASN A 1 95 ? 16.112 -1.191 1.832 1.00 96.88 95 ASN A CA 1
ATOM 752 C C . ASN A 1 95 ? 16.145 -2.672 1.438 1.00 96.88 95 ASN A C 1
ATOM 754 O O . ASN A 1 95 ? 17.104 -3.374 1.767 1.00 96.88 95 ASN A O 1
ATOM 758 N N . ASN A 1 96 ? 15.173 -3.147 0.658 1.00 96.56 96 ASN A N 1
ATOM 759 C CA . ASN A 1 96 ? 15.165 -4.526 0.174 1.00 96.56 96 ASN A CA 1
ATOM 760 C C . ASN A 1 96 ? 16.290 -4.787 -0.839 1.00 96.56 96 ASN A C 1
ATOM 762 O O . ASN A 1 96 ? 16.966 -5.816 -0.773 1.00 96.56 96 ASN A O 1
ATOM 766 N N . LEU A 1 97 ? 16.547 -3.833 -1.741 1.00 95.94 97 LEU A N 1
ATOM 767 C CA . LEU A 1 97 ? 17.630 -3.938 -2.721 1.00 95.94 97 LEU A CA 1
ATOM 768 C C . LEU A 1 97 ? 19.009 -3.898 -2.054 1.00 95.94 97 LEU A C 1
ATOM 770 O O . LEU A 1 97 ? 19.872 -4.717 -2.359 1.00 95.94 97 LEU A O 1
ATOM 774 N N . THR A 1 98 ? 19.225 -2.956 -1.136 1.00 97.12 98 THR A N 1
ATOM 775 C CA . THR A 1 98 ? 20.518 -2.788 -0.455 1.00 97.12 98 THR A CA 1
ATOM 776 C C . THR A 1 98 ? 20.810 -3.907 0.538 1.00 97.12 98 THR A C 1
ATOM 778 O O . THR A 1 98 ? 21.969 -4.289 0.700 1.00 97.12 98 THR A O 1
ATOM 781 N N . SER A 1 99 ? 19.780 -4.475 1.168 1.00 96.31 99 SER A N 1
ATOM 782 C CA . SER A 1 99 ? 19.930 -5.614 2.076 1.00 96.31 99 SER A CA 1
ATOM 783 C C . SER A 1 99 ? 19.929 -6.980 1.386 1.00 96.31 99 SER A C 1
ATOM 785 O O . SER A 1 99 ? 20.146 -7.984 2.067 1.00 96.31 99 SER A O 1
ATOM 787 N N . TRP A 1 100 ? 19.699 -7.029 0.065 1.00 95.19 100 TRP A N 1
ATOM 788 C CA . TRP A 1 100 ? 19.551 -8.264 -0.718 1.00 95.19 100 TRP A CA 1
ATOM 789 C C . TRP A 1 100 ? 18.518 -9.238 -0.121 1.00 95.19 100 TRP A C 1
ATOM 791 O O . T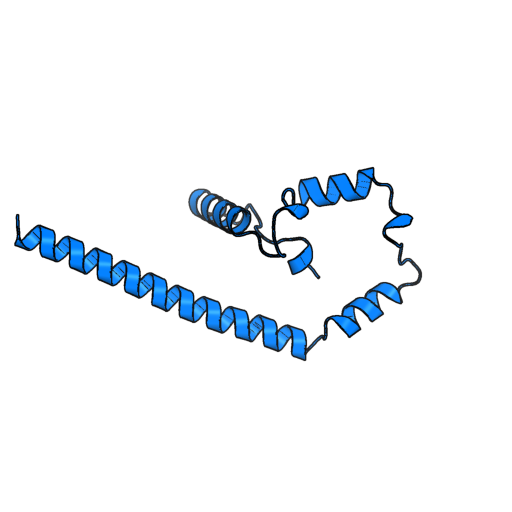RP A 1 100 ? 18.659 -10.457 -0.209 1.00 95.19 100 TRP A O 1
ATOM 801 N N . SER A 1 101 ? 17.486 -8.700 0.532 1.00 95.56 101 SER A N 1
ATOM 802 C CA . SER A 1 101 ? 16.493 -9.456 1.293 1.00 95.56 101 SER A CA 1
ATOM 803 C C . SER A 1 101 ? 15.184 -8.671 1.372 1.00 95.56 101 SER A C 1
ATOM 805 O O . SER A 1 101 ? 15.198 -7.446 1.412 1.00 95.56 101 SER A O 1
ATOM 807 N N . LEU A 1 102 ? 14.041 -9.358 1.400 1.00 93.06 102 LEU A N 1
ATOM 808 C CA . LEU A 1 102 ? 12.738 -8.720 1.606 1.00 93.06 102 LEU A CA 1
ATOM 809 C C . LEU A 1 102 ? 12.543 -8.442 3.100 1.00 93.06 102 LEU A C 1
ATOM 811 O O . LEU A 1 102 ? 12.104 -9.317 3.843 1.00 93.06 102 LEU A O 1
ATOM 815 N N . ARG A 1 103 ? 12.919 -7.241 3.542 1.00 92.44 103 ARG A N 1
ATOM 816 C CA . ARG A 1 103 ? 12.857 -6.817 4.948 1.00 92.44 103 ARG A CA 1
ATOM 817 C C . ARG A 1 103 ? 11.679 -5.910 5.253 1.00 92.44 103 ARG A C 1
ATOM 819 O O . ARG A 1 103 ? 11.190 -5.925 6.375 1.00 92.44 103 ARG A O 1
ATOM 826 N N . GLU A 1 104 ? 11.258 -5.108 4.283 1.00 92.69 104 GLU A N 1
ATOM 827 C CA . GLU A 1 104 ? 10.263 -4.064 4.498 1.00 92.69 104 GLU A CA 1
ATOM 828 C C . GLU A 1 104 ? 9.156 -4.101 3.448 1.00 92.69 104 GLU A C 1
ATOM 830 O O . GLU A 1 104 ? 9.405 -4.302 2.254 1.00 92.69 104 GLU A O 1
ATOM 835 N N . GLY A 1 105 ? 7.935 -3.848 3.919 1.00 91.69 105 GLY A N 1
ATOM 836 C CA . GLY A 1 105 ? 6.787 -3.505 3.093 1.00 91.69 105 GLY A CA 1
ATOM 837 C C . GLY A 1 105 ? 6.702 -1.999 2.827 1.00 91.69 105 GLY A C 1
ATOM 838 O O . GLY A 1 105 ? 7.255 -1.169 3.561 1.00 91.69 105 GLY A O 1
ATOM 839 N N . GLY A 1 106 ? 6.001 -1.661 1.749 1.00 92.56 106 GLY A N 1
ATOM 840 C CA . GLY A 1 106 ? 5.590 -0.294 1.417 1.00 92.56 106 GLY A CA 1
ATOM 841 C C . GLY A 1 106 ? 4.081 -0.172 1.195 1.00 92.56 106 GLY A C 1
ATOM 842 O O . GLY A 1 106 ? 3.652 0.811 0.601 1.00 92.56 106 GLY A O 1
ATOM 843 N N . SER A 1 107 ? 3.313 -1.190 1.597 1.00 94.94 107 SER A N 1
ATOM 844 C CA . SER A 1 107 ? 1.858 -1.221 1.456 1.00 94.94 107 SER A CA 1
ATOM 845 C C . SER A 1 107 ? 1.194 -0.324 2.497 1.00 94.94 107 SER A C 1
ATOM 847 O O . SER A 1 107 ? 1.670 -0.250 3.625 1.00 94.94 107 SER A O 1
ATOM 849 N N . THR A 1 108 ? 0.091 0.315 2.126 1.00 96.81 108 THR A N 1
ATOM 850 C CA . THR A 1 108 ? -0.749 1.117 3.029 1.00 96.81 108 THR A CA 1
ATOM 851 C C . THR A 1 108 ? -1.850 0.262 3.652 1.00 96.81 108 THR A C 1
ATOM 853 O O . THR A 1 108 ? -2.186 -0.797 3.114 1.00 96.81 108 THR A O 1
ATOM 856 N N . ILE A 1 109 ? -2.487 0.743 4.723 1.00 95.94 109 ILE A N 1
ATOM 857 C CA . ILE A 1 109 ? -3.684 0.084 5.288 1.00 95.94 109 ILE A CA 1
ATOM 858 C C . ILE A 1 109 ? -4.785 -0.048 4.219 1.00 95.94 109 ILE A C 1
ATOM 860 O O . ILE A 1 109 ? -5.450 -1.076 4.132 1.00 95.94 109 ILE A O 1
ATOM 864 N N . THR A 1 110 ? -4.938 0.952 3.341 1.00 94.56 110 THR A N 1
ATOM 865 C CA . THR A 1 110 ? -5.919 0.919 2.241 1.00 94.56 110 THR A CA 1
ATOM 866 C C . THR A 1 110 ? -5.662 -0.208 1.239 1.00 94.56 110 THR A C 1
ATOM 868 O O . THR A 1 110 ? -6.611 -0.725 0.666 1.00 94.56 110 THR A O 1
ATOM 871 N N . GLN A 1 111 ? -4.403 -0.586 1.004 1.00 92.50 111 GLN A N 1
ATOM 872 C CA . GLN A 1 111 ? -4.043 -1.648 0.056 1.00 92.50 111 GLN A CA 1
ATOM 873 C C . GLN A 1 111 ? -4.191 -3.062 0.628 1.00 92.50 111 GLN A C 1
ATOM 875 O O . GLN A 1 111 ? -4.103 -4.023 -0.133 1.00 92.50 111 GLN A O 1
ATOM 880 N N . GLN A 1 112 ? -4.335 -3.194 1.94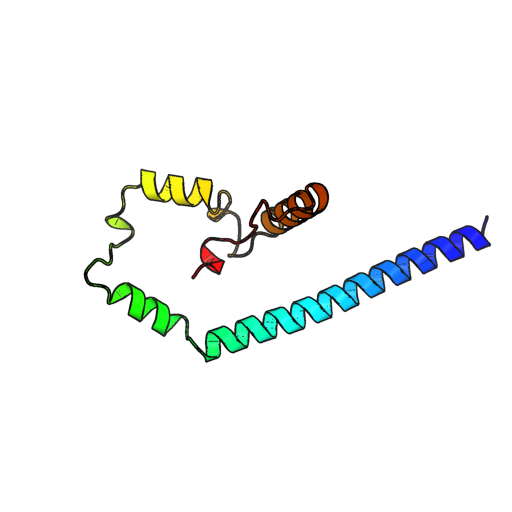8 1.00 90.88 112 GLN A N 1
ATOM 881 C CA . GLN A 1 112 ? -4.475 -4.490 2.616 1.00 90.88 112 GLN A CA 1
ATOM 882 C C . GLN A 1 112 ? -5.929 -4.989 2.653 1.00 90.88 112 GLN A C 1
ATOM 884 O O . GLN A 1 112 ? -6.142 -6.161 2.961 1.00 90.88 112 GLN A O 1
ATOM 889 N N . LEU A 1 113 ? -6.900 -4.117 2.351 1.00 84.50 113 LEU A N 1
ATOM 890 C CA . LEU A 1 113 ? -8.325 -4.444 2.239 1.00 84.50 113 LEU A CA 1
ATOM 891 C C . LEU A 1 113 ? -8.668 -4.966 0.839 1.00 84.50 113 LEU A C 1
ATOM 893 O O . LEU A 1 113 ? -9.372 -5.997 0.778 1.00 84.50 113 LEU A O 1
#

Foldseek 3Di:
DVVVVVVVVVVVVVVVVVVVVVVVVVVVVVVVVVVVVCVVPPPVNVVVVLCPPPPDDDPVRDPPVVVCVCCVPQPVCQVVDDQADPPLVVVQVVCCVVVVHNDGDRGHPSRVD

Secondary structure (DSSP, 8-state):
-HHHHHHHHHHHHHHHHHHHHHHHHHHHHHHHHHHHHHHHS-HHHHHHHHHTSTT---TTTS-HHHHHHHHHHH-TTGGGSSS--HHHHHHHHHHHHHHTS-------HHHH-

Radius of gyration: 20.84 Å; chains: 1; bounding box: 57×28×52 Å

pLDDT: mean 94.9, std 3.6, range [64.94, 97.5]